Protein AF-A0A4Q6VIU7-F1 (afdb_monomer_lite)

Radius of gyration: 16.77 Å; chains: 1; bounding box: 58×20×29 Å

Foldseek 3Di:
DCPPPVDDPVNVVVVLVVCVVVVQWDWDDDDPDIDIDGDPVVVCVVVVVPPPDPVDDDDD

Secondary structure (DSSP, 8-state):
-TTSS---HHHHHHHHHHHHHTTSEEEEEETTEEEEEE-HHHHHHHHHSS-S--------

pLDDT: mean 71.71, std 12.29, range [47.78, 85.5]

Sequence (60 aa):
MARAHGLSPATVSAHLTALRESGLVTRRRVGRAVAYARTPLGLALLHGGEAPGTGAPPPR

Structure (mmCIF, N/CA/C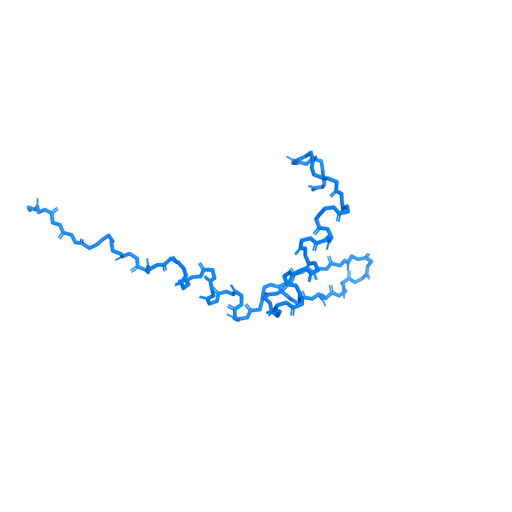/O backbone):
data_AF-A0A4Q6VIU7-F1
#
_entry.id   AF-A0A4Q6VIU7-F1
#
loop_
_atom_site.group_PDB
_atom_site.id
_atom_site.type_symbol
_atom_site.label_atom_id
_atom_site.label_alt_id
_atom_site.label_comp_id
_atom_site.label_asym_id
_atom_site.label_entity_id
_atom_site.label_seq_id
_atom_site.pdbx_PDB_ins_code
_atom_site.Cartn_x
_atom_site.Cartn_y
_atom_site.Cartn_z
_atom_site.occupancy
_atom_site.B_iso_or_equiv
_atom_site.auth_seq_id
_atom_site.auth_comp_id
_atom_site.auth_asym_id
_atom_site.auth_atom_id
_atom_site.pdbx_PDB_model_num
ATOM 1 N N . MET A 1 1 ? 6.169 -5.872 -16.046 1.00 47.78 1 MET A N 1
ATOM 2 C CA . MET A 1 1 ? 5.237 -5.056 -15.237 1.00 47.78 1 MET A CA 1
ATOM 3 C C . MET A 1 1 ? 5.377 -3.543 -15.436 1.00 47.78 1 MET A C 1
ATOM 5 O O . MET A 1 1 ? 4.361 -2.877 -15.377 1.00 47.78 1 MET A O 1
ATOM 9 N N . ALA A 1 2 ? 6.546 -2.983 -15.789 1.00 47.78 2 ALA A N 1
ATOM 10 C CA . ALA A 1 2 ? 6.645 -1.556 -16.165 1.00 47.78 2 ALA A CA 1
ATOM 11 C C . ALA A 1 2 ? 6.027 -1.206 -17.543 1.00 47.78 2 ALA A C 1
ATOM 13 O O . ALA A 1 2 ? 5.703 -0.056 -17.804 1.00 47.78 2 ALA A O 1
ATOM 14 N N . ARG A 1 3 ? 5.821 -2.194 -18.427 1.00 51.25 3 ARG A N 1
ATOM 15 C CA . ARG A 1 3 ? 5.221 -1.975 -19.758 1.00 51.25 3 ARG A CA 1
ATOM 16 C C . ARG A 1 3 ? 3.689 -1.994 -19.794 1.00 51.25 3 ARG A C 1
ATOM 18 O O . ARG A 1 3 ? 3.130 -1.652 -20.823 1.00 51.25 3 ARG A O 1
ATOM 25 N N . ALA A 1 4 ? 3.017 -2.375 -18.708 1.00 53.84 4 ALA A N 1
ATOM 26 C CA . ALA A 1 4 ? 1.562 -2.548 -18.727 1.00 53.84 4 ALA A CA 1
ATOM 27 C C . ALA A 1 4 ? 0.774 -1.229 -18.580 1.00 53.84 4 ALA A C 1
ATOM 29 O O . ALA A 1 4 ? -0.409 -1.211 -18.891 1.00 53.84 4 ALA A O 1
ATOM 30 N N . HIS A 1 5 ? 1.411 -0.130 -18.144 1.00 54.53 5 HIS A N 1
ATOM 31 C CA . HIS A 1 5 ? 0.692 1.110 -17.800 1.00 54.53 5 HIS A CA 1
ATOM 32 C C . HIS A 1 5 ? 1.288 2.415 -18.350 1.00 54.53 5 HIS A C 1
ATOM 34 O O . HIS A 1 5 ? 0.808 3.481 -17.991 1.00 54.53 5 HIS A O 1
ATOM 40 N N . GLY A 1 6 ? 2.329 2.386 -19.192 1.00 54.31 6 GLY A N 1
ATOM 41 C CA . GLY A 1 6 ? 2.917 3.626 -19.737 1.00 54.31 6 GLY A CA 1
ATOM 42 C C . GLY A 1 6 ? 3.521 4.574 -18.685 1.00 54.31 6 GLY A C 1
ATOM 43 O O . GLY A 1 6 ? 3.887 5.700 -19.005 1.00 54.31 6 GLY A O 1
ATOM 44 N N . LEU A 1 7 ? 3.649 4.128 -17.432 1.00 58.47 7 LEU A N 1
ATOM 45 C CA . LEU A 1 7 ? 4.221 4.901 -16.336 1.00 58.47 7 LEU A CA 1
ATOM 46 C C . LEU A 1 7 ? 5.714 4.600 -16.220 1.00 58.47 7 LEU A C 1
ATOM 48 O O . LEU A 1 7 ? 6.127 3.441 -16.122 1.00 58.47 7 LEU A O 1
ATOM 52 N N . SER A 1 8 ? 6.528 5.657 -16.222 1.00 71.62 8 SER A N 1
ATOM 53 C CA . SER A 1 8 ? 7.973 5.538 -16.045 1.00 71.62 8 SER A CA 1
ATOM 54 C C . SER A 1 8 ? 8.292 4.857 -14.703 1.00 71.62 8 SER A C 1
ATOM 56 O O . SER A 1 8 ? 7.661 5.181 -13.690 1.00 71.62 8 SER A O 1
ATOM 58 N N . PRO A 1 9 ? 9.294 3.957 -14.642 1.00 68.19 9 PRO A N 1
ATOM 59 C CA . PRO A 1 9 ? 9.758 3.358 -13.390 1.00 68.19 9 PRO A CA 1
ATOM 60 C C . PRO A 1 9 ? 10.066 4.398 -12.304 1.00 68.19 9 PRO A C 1
ATOM 62 O O . PRO A 1 9 ? 9.834 4.138 -11.127 1.00 68.19 9 PRO A O 1
ATOM 65 N N . ALA A 1 10 ? 10.517 5.593 -12.702 1.00 70.56 10 ALA A N 1
ATOM 66 C CA . ALA A 1 10 ? 10.772 6.708 -11.797 1.00 70.56 10 ALA A CA 1
ATOM 67 C C . ALA A 1 10 ? 9.499 7.192 -11.080 1.00 70.56 10 ALA A C 1
ATOM 69 O O . ALA A 1 10 ? 9.516 7.389 -9.868 1.00 70.56 10 ALA A O 1
ATOM 70 N N . THR A 1 11 ? 8.378 7.318 -1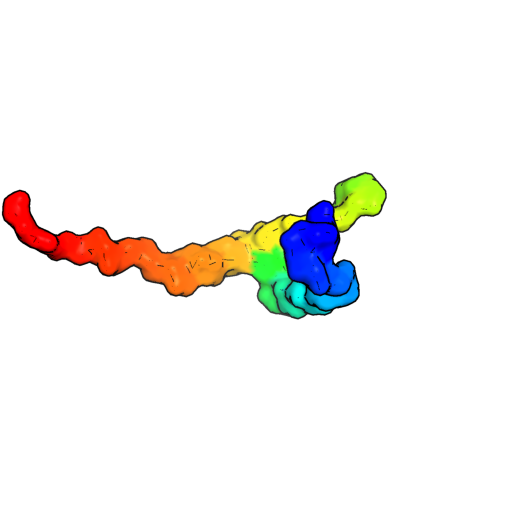1.798 1.00 75.50 11 THR A N 1
ATOM 71 C CA . THR A 1 11 ? 7.081 7.723 -11.229 1.00 75.50 11 THR A CA 1
ATOM 72 C C . THR A 1 11 ? 6.562 6.685 -10.239 1.00 75.50 11 THR A C 1
ATOM 74 O O . THR A 1 11 ? 6.079 7.033 -9.163 1.00 75.50 11 THR A O 1
ATOM 77 N N . VAL A 1 12 ? 6.722 5.398 -10.558 1.00 76.19 12 VAL A N 1
ATOM 78 C CA . VAL A 1 12 ? 6.348 4.299 -9.657 1.00 76.19 12 VAL A CA 1
ATOM 79 C C . VAL A 1 12 ? 7.217 4.309 -8.399 1.00 76.19 12 VAL A C 1
ATOM 81 O O . VAL A 1 12 ? 6.693 4.197 -7.293 1.00 76.19 12 VAL A O 1
ATOM 84 N N . SER A 1 13 ? 8.532 4.501 -8.534 1.00 80.31 13 SER A N 1
ATOM 85 C CA . SER A 1 13 ? 9.429 4.633 -7.383 1.00 80.31 13 SER A CA 1
ATOM 86 C C . SER A 1 13 ? 9.096 5.850 -6.521 1.00 80.31 13 SER A C 1
ATOM 88 O O . SER A 1 13 ? 9.094 5.720 -5.301 1.00 80.31 13 SER A O 1
ATOM 90 N N . ALA A 1 14 ? 8.759 6.997 -7.117 1.00 81.12 14 ALA A N 1
ATOM 91 C CA . ALA A 1 14 ? 8.347 8.188 -6.375 1.00 81.12 14 ALA A CA 1
ATOM 92 C C . ALA A 1 14 ? 7.067 7.936 -5.558 1.00 81.12 14 ALA A C 1
ATOM 94 O O . ALA A 1 14 ? 7.019 8.248 -4.369 1.00 81.12 14 ALA A O 1
ATOM 95 N N . HIS A 1 15 ? 6.063 7.292 -6.159 1.00 80.19 15 HIS A N 1
ATOM 96 C CA . HIS A 1 15 ? 4.808 6.980 -5.476 1.00 80.19 15 HIS A CA 1
ATOM 97 C C . HIS A 1 15 ? 4.992 5.936 -4.361 1.00 80.19 15 HIS A C 1
ATOM 99 O O . HIS A 1 15 ? 4.469 6.087 -3.260 1.00 80.19 15 HIS A O 1
ATOM 105 N N . LEU A 1 16 ? 5.810 4.906 -4.599 1.00 80.44 16 LEU A N 1
ATOM 106 C CA . LEU A 1 16 ? 6.154 3.907 -3.583 1.00 80.44 16 LEU A CA 1
ATOM 107 C C . LEU A 1 16 ? 6.984 4.493 -2.434 1.00 80.44 16 LEU A C 1
ATOM 109 O O . LEU A 1 16 ? 6.856 4.031 -1.302 1.00 80.44 16 LEU A O 1
ATOM 113 N N . THR A 1 17 ? 7.811 5.506 -2.701 1.00 82.50 17 THR A N 1
ATOM 114 C CA . THR A 1 17 ? 8.508 6.260 -1.653 1.00 82.50 17 THR A CA 1
ATOM 115 C C . THR A 1 17 ? 7.511 7.046 -0.809 1.00 82.50 17 THR A C 1
ATOM 117 O O . THR A 1 17 ? 7.539 6.902 0.405 1.00 82.50 17 THR A O 1
ATOM 120 N N . ALA A 1 18 ? 6.566 7.777 -1.408 1.00 84.50 18 ALA A N 1
ATOM 121 C CA . ALA A 1 18 ? 5.538 8.501 -0.650 1.00 84.50 18 ALA A CA 1
ATOM 122 C C . ALA A 1 18 ? 4.693 7.570 0.248 1.00 84.50 18 ALA A C 1
ATOM 124 O O . ALA A 1 18 ? 4.431 7.874 1.414 1.00 84.50 18 ALA A O 1
ATOM 125 N N . LEU A 1 19 ? 4.331 6.385 -0.255 1.00 81.81 19 LEU A N 1
ATOM 126 C CA . LEU A 1 19 ? 3.632 5.359 0.530 1.00 81.81 19 LEU A CA 1
ATOM 127 C C . LEU A 1 19 ? 4.508 4.749 1.641 1.00 81.81 19 LEU A C 1
ATOM 129 O O . LEU A 1 19 ? 3.997 4.302 2.668 1.00 81.81 19 LEU A O 1
ATOM 133 N N . ARG A 1 20 ? 5.829 4.692 1.441 1.00 81.31 20 ARG A N 1
ATOM 134 C CA . ARG A 1 20 ? 6.782 4.219 2.453 1.00 81.31 20 ARG A CA 1
ATOM 135 C C . ARG A 1 20 ? 6.959 5.246 3.565 1.00 81.31 20 ARG A C 1
ATOM 137 O O . ARG A 1 20 ? 6.940 4.864 4.729 1.00 81.31 20 ARG A O 1
ATOM 144 N N . GLU A 1 21 ? 7.134 6.517 3.212 1.00 81.75 21 GLU A N 1
ATOM 145 C CA . GLU A 1 21 ? 7.306 7.609 4.180 1.00 81.75 21 GLU A CA 1
ATOM 146 C C . GLU A 1 21 ? 6.074 7.752 5.085 1.00 81.75 21 GLU A C 1
ATOM 148 O O . GLU A 1 21 ? 6.200 8.058 6.264 1.00 81.75 21 GLU A O 1
ATOM 153 N N . SER A 1 22 ? 4.886 7.434 4.566 1.00 80.38 22 SER A N 1
ATOM 154 C CA . SER A 1 22 ? 3.635 7.385 5.335 1.00 80.38 22 SER A CA 1
ATOM 155 C C . SER A 1 22 ? 3.428 6.084 6.129 1.00 80.38 22 SER A C 1
ATOM 157 O O . SER A 1 22 ? 2.407 5.921 6.793 1.00 80.38 22 SER A O 1
ATOM 159 N N . GLY A 1 23 ? 4.369 5.135 6.078 1.00 81.69 23 GLY A N 1
ATOM 160 C CA . GLY A 1 23 ? 4.280 3.863 6.802 1.00 81.69 23 GLY A CA 1
ATOM 161 C C . GLY A 1 23 ? 3.221 2.893 6.262 1.00 81.69 23 GLY A C 1
ATOM 162 O O . GLY A 1 23 ? 2.930 1.880 6.904 1.00 81.69 23 GLY A O 1
ATOM 163 N N . LEU A 1 24 ? 2.647 3.162 5.085 1.00 83.00 24 LEU A N 1
ATOM 164 C CA . LEU A 1 24 ? 1.584 2.348 4.477 1.00 83.00 24 LEU A CA 1
ATOM 165 C C . LEU A 1 24 ? 2.135 1.122 3.745 1.00 83.00 24 LEU A C 1
ATOM 167 O O . LEU A 1 24 ? 1.459 0.098 3.611 1.00 83.00 24 LEU A O 1
ATOM 171 N N . VAL A 1 25 ? 3.382 1.206 3.283 1.00 82.50 25 VAL A N 1
ATOM 172 C CA . VAL A 1 25 ? 4.105 0.087 2.675 1.00 82.50 25 VAL A CA 1
ATOM 173 C C . VAL A 1 25 ? 5.497 -0.051 3.274 1.00 82.50 25 VAL A C 1
ATOM 175 O O . VAL A 1 25 ? 6.182 0.926 3.564 1.00 82.50 25 VAL A O 1
ATOM 178 N N . THR A 1 26 ? 5.944 -1.291 3.421 1.00 82.00 26 THR A N 1
ATOM 179 C CA . THR A 1 26 ? 7.319 -1.620 3.774 1.00 82.00 26 THR A CA 1
ATOM 180 C C . THR A 1 26 ? 8.064 -2.150 2.558 1.00 82.00 26 THR A C 1
ATOM 182 O O . THR A 1 26 ? 7.510 -2.842 1.699 1.00 82.00 26 THR A O 1
ATOM 185 N N . ARG A 1 27 ? 9.350 -1.817 2.487 1.00 83.44 27 ARG A N 1
ATOM 186 C CA . ARG A 1 27 ? 10.261 -2.265 1.440 1.00 83.44 27 ARG A CA 1
ATOM 187 C C . ARG A 1 27 ? 11.065 -3.441 1.976 1.00 83.44 27 ARG A C 1
ATOM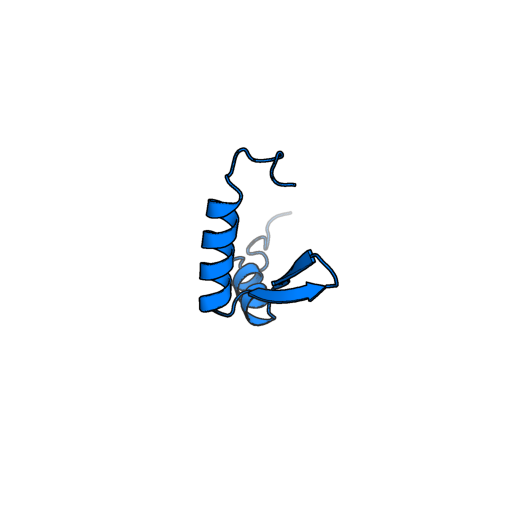 189 O O . ARG A 1 27 ? 11.832 -3.274 2.919 1.00 83.44 27 ARG A O 1
ATOM 196 N N . ARG A 1 28 ? 10.972 -4.603 1.329 1.00 80.88 28 ARG A N 1
ATOM 197 C CA . ARG A 1 28 ? 11.820 -5.761 1.630 1.00 80.88 28 ARG A CA 1
ATOM 198 C C . ARG A 1 28 ? 12.642 -6.153 0.414 1.00 80.88 28 ARG A C 1
ATOM 200 O O . ARG A 1 28 ? 12.122 -6.301 -0.687 1.00 80.88 28 ARG A O 1
ATOM 207 N N . ARG A 1 29 ? 13.949 -6.321 0.597 1.00 82.19 29 ARG A N 1
ATOM 208 C CA . ARG A 1 29 ? 14.826 -6.822 -0.464 1.00 82.19 29 ARG A CA 1
ATOM 209 C C . ARG A 1 29 ? 14.756 -8.346 -0.472 1.00 82.19 29 ARG A C 1
ATOM 211 O O . ARG A 1 29 ? 15.048 -8.974 0.539 1.00 82.19 29 ARG A O 1
ATOM 218 N N . VAL A 1 30 ? 14.356 -8.926 -1.599 1.00 81.56 30 VAL A N 1
ATOM 219 C CA . VAL A 1 30 ? 14.275 -10.376 -1.802 1.00 81.56 30 VAL A CA 1
ATOM 220 C C . VAL A 1 30 ? 15.228 -10.725 -2.942 1.00 81.56 30 VAL A C 1
ATOM 222 O O . VAL A 1 30 ? 14.930 -10.524 -4.119 1.00 81.56 30 VAL A O 1
ATOM 225 N N . GLY A 1 31 ? 16.434 -11.171 -2.583 1.00 85.50 31 GLY A N 1
ATOM 226 C CA . GLY A 1 31 ? 17.503 -11.443 -3.545 1.00 85.50 31 GLY A CA 1
ATOM 227 C C . GLY A 1 31 ? 17.914 -10.191 -4.327 1.00 85.50 31 GLY A C 1
ATOM 228 O O . GLY A 1 31 ? 18.383 -9.210 -3.748 1.00 85.50 31 GLY A O 1
ATOM 229 N N . ARG A 1 32 ? 17.746 -10.225 -5.655 1.00 84.56 32 ARG A N 1
ATOM 230 C CA . ARG A 1 32 ? 18.048 -9.103 -6.567 1.00 84.56 32 ARG A CA 1
ATOM 231 C C . ARG A 1 32 ? 16.855 -8.166 -6.799 1.00 84.56 32 ARG A C 1
ATOM 233 O O . ARG A 1 32 ? 17.020 -7.143 -7.455 1.00 84.56 32 ARG A O 1
ATOM 240 N N . ALA A 1 33 ? 15.681 -8.494 -6.261 1.00 76.44 33 ALA A N 1
ATOM 241 C CA . ALA A 1 33 ? 14.460 -7.716 -6.424 1.00 76.44 33 ALA A CA 1
ATOM 242 C C . ALA A 1 33 ? 14.077 -6.980 -5.132 1.00 76.44 33 ALA A C 1
ATOM 244 O O . ALA A 1 33 ? 14.392 -7.398 -4.015 1.00 76.44 33 ALA A O 1
ATOM 245 N N . VAL A 1 34 ? 13.370 -5.864 -5.293 1.00 78.44 34 VAL A N 1
ATOM 246 C CA . VAL A 1 34 ? 12.734 -5.140 -4.192 1.00 78.44 34 VAL A CA 1
ATOM 247 C C . VAL A 1 34 ? 11.254 -5.497 -4.203 1.00 78.44 34 VAL A C 1
ATOM 249 O O . VAL A 1 34 ? 10.557 -5.208 -5.171 1.00 78.44 34 VAL A O 1
ATOM 252 N N . ALA A 1 35 ? 10.785 -6.121 -3.129 1.00 81.00 35 ALA A N 1
ATOM 253 C CA . ALA A 1 35 ? 9.377 -6.370 -2.885 1.00 81.00 35 ALA A CA 1
ATOM 254 C C . ALA A 1 35 ? 8.811 -5.262 -1.989 1.00 81.00 35 ALA A C 1
ATOM 256 O O . ALA A 1 35 ? 9.434 -4.864 -1.003 1.00 81.00 35 ALA A O 1
ATOM 257 N N . TYR A 1 36 ? 7.618 -4.783 -2.323 1.00 78.50 36 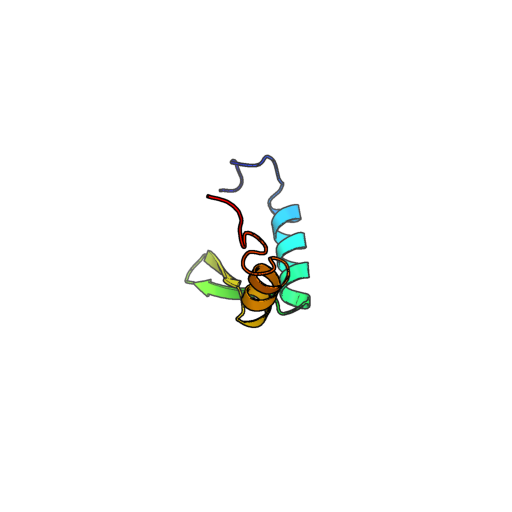TYR A N 1
ATOM 258 C CA . TYR A 1 36 ? 6.853 -3.875 -1.478 1.00 78.50 36 TYR A CA 1
ATOM 259 C C . TYR A 1 36 ? 5.692 -4.656 -0.876 1.00 78.50 36 TYR A C 1
ATOM 261 O O . TYR A 1 36 ? 4.915 -5.272 -1.604 1.00 78.50 36 TYR A O 1
ATOM 269 N N . ALA A 1 37 ? 5.595 -4.654 0.448 1.00 81.12 37 ALA A N 1
ATOM 270 C CA . ALA A 1 37 ? 4.488 -5.262 1.171 1.00 81.12 37 ALA A CA 1
ATOM 271 C C . ALA A 1 37 ? 3.666 -4.161 1.841 1.00 81.12 37 ALA A C 1
ATOM 273 O O . ALA A 1 37 ? 4.222 -3.202 2.371 1.00 81.12 37 ALA A O 1
ATOM 274 N N . ARG A 1 38 ? 2.341 -4.291 1.815 1.00 81.81 38 ARG A N 1
ATOM 275 C CA . ARG A 1 38 ? 1.433 -3.376 2.517 1.00 81.81 38 ARG A CA 1
ATOM 276 C C . ARG A 1 38 ? 1.519 -3.647 4.018 1.00 81.81 38 ARG A C 1
ATOM 278 O O . ARG A 1 38 ? 1.562 -4.808 4.422 1.00 81.81 38 ARG A O 1
ATOM 285 N N . THR A 1 39 ? 1.600 -2.597 4.830 1.00 83.06 39 THR A N 1
ATOM 286 C CA . THR A 1 39 ? 1.595 -2.733 6.294 1.00 83.06 39 THR A CA 1
ATOM 287 C C . THR A 1 39 ? 0.172 -2.991 6.797 1.00 83.06 39 THR A C 1
ATOM 289 O O . THR A 1 39 ? -0.783 -2.698 6.076 1.00 83.06 39 THR A O 1
ATOM 292 N N . PRO A 1 40 ? -0.013 -3.504 8.027 1.00 77.00 40 PRO A N 1
ATOM 293 C CA . PRO A 1 40 ? -1.345 -3.643 8.620 1.00 77.00 40 PRO A CA 1
ATOM 294 C C . PRO A 1 40 ? -2.132 -2.324 8.646 1.00 77.00 40 PRO A C 1
ATOM 296 O O . PRO A 1 40 ? -3.327 -2.327 8.383 1.00 77.00 40 PRO A O 1
ATOM 299 N N . LEU A 1 41 ? -1.453 -1.192 8.868 1.00 78.31 41 LEU A N 1
ATOM 300 C CA . LEU A 1 41 ? -2.046 0.147 8.802 1.00 78.31 41 LEU A CA 1
ATOM 301 C C . LEU A 1 41 ? -2.459 0.503 7.365 1.00 78.31 41 LEU A C 1
ATOM 303 O O . LEU A 1 41 ? -3.586 0.932 7.139 1.00 78.31 41 LEU A O 1
ATOM 307 N N . GLY A 1 42 ? -1.597 0.259 6.373 1.00 80.25 42 GLY A N 1
ATOM 308 C CA . GLY A 1 42 ? -1.947 0.454 4.963 1.00 80.25 42 GLY A CA 1
ATOM 309 C C . GLY A 1 42 ? -3.127 -0.414 4.517 1.00 80.25 42 GLY A C 1
ATOM 310 O O . GLY A 1 42 ? -3.981 0.046 3.766 1.00 80.25 42 GLY A O 1
ATOM 311 N N . LEU A 1 43 ? -3.219 -1.648 5.020 1.00 79.75 43 LEU A N 1
ATOM 312 C CA . LEU A 1 43 ? -4.388 -2.504 4.820 1.00 79.75 43 LEU A CA 1
ATOM 313 C C . LEU A 1 43 ? -5.624 -1.924 5.517 1.00 79.75 43 LEU A C 1
ATOM 315 O O . LEU A 1 43 ? -6.671 -1.858 4.885 1.00 79.75 43 LEU A O 1
ATOM 319 N N . ALA A 1 44 ? -5.512 -1.454 6.758 1.00 79.69 44 ALA A N 1
ATOM 320 C CA . ALA A 1 44 ? -6.620 -0.840 7.486 1.00 79.69 44 ALA A CA 1
ATOM 321 C C . ALA A 1 44 ? -7.144 0.439 6.816 1.00 79.69 44 ALA A C 1
ATOM 323 O O . ALA A 1 44 ? -8.339 0.676 6.858 1.00 79.69 44 ALA A O 1
ATOM 324 N N . LEU A 1 45 ? -6.303 1.237 6.151 1.00 78.44 45 LEU A N 1
ATOM 325 C CA . LEU A 1 45 ? -6.759 2.405 5.383 1.00 78.44 45 LEU A CA 1
ATOM 326 C C . LEU A 1 45 ? -7.407 2.021 4.052 1.00 78.44 45 LEU A C 1
ATOM 328 O O . LEU A 1 45 ? -8.414 2.612 3.675 1.00 78.44 45 LEU A O 1
ATOM 332 N N . LEU A 1 46 ? -6.871 1.009 3.363 1.00 81.12 46 LEU A N 1
ATOM 333 C CA . LEU A 1 46 ? -7.493 0.472 2.149 1.00 81.12 46 LEU A CA 1
ATOM 334 C C . LEU A 1 46 ? -8.890 -0.099 2.435 1.00 81.12 46 LEU A C 1
ATOM 336 O O . LEU A 1 46 ? -9.791 0.103 1.635 1.00 81.12 46 LEU A O 1
ATOM 340 N N . HIS A 1 47 ? -9.069 -0.769 3.579 1.00 75.06 47 HIS A N 1
ATOM 341 C CA . HIS A 1 47 ? -10.356 -1.342 4.000 1.00 75.06 47 HIS A CA 1
ATOM 342 C C . HIS A 1 47 ? -11.190 -0.400 4.880 1.00 75.06 47 HIS A C 1
ATOM 344 O O . HIS A 1 47 ? -12.336 -0.703 5.165 1.00 75.06 47 HIS A O 1
ATOM 350 N N . GLY A 1 48 ? -10.619 0.704 5.362 1.00 64.75 48 GLY A N 1
ATOM 351 C CA . GLY A 1 48 ? -11.275 1.683 6.237 1.00 64.75 48 GLY A CA 1
ATOM 352 C C . GLY A 1 48 ? -11.793 2.910 5.489 1.00 64.75 48 GLY A C 1
ATOM 353 O O . GLY A 1 48 ? -12.593 3.662 6.037 1.00 64.75 48 GLY A O 1
ATOM 354 N N . GLY A 1 49 ? -11.357 3.106 4.239 1.00 57.50 49 GLY A N 1
ATOM 355 C CA . GLY A 1 49 ? -11.991 4.011 3.274 1.00 57.50 49 GLY A CA 1
ATOM 356 C C . GLY A 1 49 ? -13.143 3.361 2.501 1.00 57.50 49 GLY A C 1
ATOM 357 O O . GLY A 1 49 ? -13.974 4.065 1.935 1.00 57.50 49 GLY A O 1
ATOM 358 N N . GLU A 1 50 ? -13.225 2.030 2.513 1.00 55.22 50 GLU A N 1
ATOM 359 C CA . GLU A 1 50 ? -14.413 1.293 2.104 1.00 55.22 50 GLU A CA 1
ATOM 360 C C . GLU A 1 50 ? -15.202 1.002 3.375 1.00 55.22 50 GLU A C 1
ATOM 362 O O . GLU A 1 50 ? -14.867 0.090 4.124 1.00 55.22 50 GLU A O 1
ATOM 367 N N . ALA A 1 51 ? -16.228 1.804 3.671 1.00 48.28 51 ALA A N 1
ATOM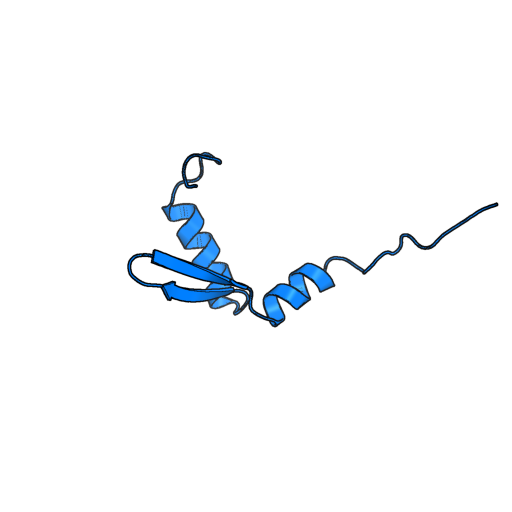 368 C CA . ALA A 1 51 ? -17.233 1.368 4.632 1.00 48.28 51 ALA A CA 1
ATOM 369 C C . ALA A 1 51 ? -17.641 -0.064 4.228 1.00 48.28 51 ALA A C 1
ATOM 371 O O . ALA A 1 51 ? -18.093 -0.231 3.091 1.00 48.28 51 ALA A O 1
ATOM 372 N N . PRO A 1 52 ? -17.440 -1.096 5.075 1.00 51.78 52 PRO A N 1
ATOM 373 C CA . PRO A 1 52 ? -17.861 -2.448 4.747 1.00 51.78 52 PRO A CA 1
ATOM 374 C C . PRO A 1 52 ? -19.374 -2.409 4.543 1.00 51.78 52 PRO A C 1
ATOM 376 O O . PRO A 1 52 ? -20.128 -2.287 5.499 1.00 51.78 52 PRO A O 1
ATOM 379 N N . GLY A 1 53 ? -19.791 -2.410 3.278 1.00 55.00 53 GLY A N 1
ATOM 380 C CA . GLY A 1 53 ? -21.172 -2.452 2.829 1.00 55.00 53 GLY A CA 1
ATOM 381 C C . GLY A 1 53 ? -22.183 -1.640 3.648 1.00 55.00 53 GLY A C 1
ATOM 382 O O . GLY A 1 53 ? -22.991 -2.231 4.356 1.00 55.00 53 GLY A O 1
ATOM 383 N N . THR A 1 54 ? -22.358 -0.353 3.331 1.00 55.78 54 THR A N 1
ATOM 384 C CA . THR A 1 54 ? -23.736 0.187 3.239 1.00 55.78 54 THR A CA 1
ATOM 385 C C . THR A 1 54 ? -24.364 -0.263 1.912 1.00 55.78 54 THR A C 1
ATOM 387 O O . THR A 1 54 ? -24.884 0.520 1.127 1.00 55.78 54 THR A O 1
ATOM 390 N N . GLY A 1 55 ? -24.278 -1.566 1.653 1.00 54.31 55 GLY A N 1
ATOM 391 C CA . GLY A 1 55 ? -25.199 -2.318 0.815 1.00 54.31 55 GLY A CA 1
ATOM 392 C C . GLY A 1 55 ? -26.086 -3.154 1.736 1.00 54.31 55 GLY A C 1
ATOM 393 O O . GLY A 1 55 ? -26.157 -4.366 1.585 1.00 54.31 55 GLY A O 1
ATOM 394 N N . ALA A 1 56 ? -26.676 -2.527 2.756 1.00 57.69 56 ALA A N 1
ATOM 395 C CA . ALA A 1 56 ? -27.727 -3.118 3.580 1.00 57.69 56 ALA A CA 1
ATOM 396 C C . ALA A 1 56 ? -29.102 -2.565 3.121 1.00 57.69 56 ALA A C 1
ATOM 398 O O . ALA A 1 56 ? -29.159 -1.448 2.606 1.00 57.69 56 ALA A O 1
ATOM 399 N N . PRO A 1 57 ? -30.188 -3.352 3.257 1.00 70.12 57 PRO A N 1
ATOM 40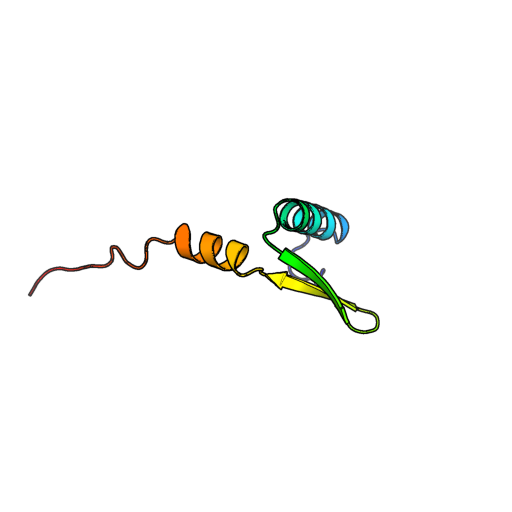0 C CA . PRO A 1 57 ? -31.138 -3.731 2.186 1.00 70.12 57 PRO A CA 1
ATOM 401 C C . PRO A 1 57 ? -32.477 -2.953 2.223 1.00 70.12 57 PRO A C 1
ATOM 403 O O . PRO A 1 57 ? -32.763 -2.350 3.259 1.00 70.12 57 PRO A O 1
ATOM 406 N N . PRO A 1 58 ? -33.300 -2.892 1.138 1.00 50.81 58 PRO A N 1
ATOM 407 C CA . PRO A 1 58 ? -34.614 -3.614 1.054 1.00 50.81 58 PRO A CA 1
ATOM 408 C C . PRO A 1 58 ? -35.180 -3.749 -0.411 1.00 50.81 58 PRO A C 1
ATOM 410 O O . PRO A 1 58 ? -34.471 -3.375 -1.342 1.00 50.81 58 PRO A O 1
ATOM 413 N N . PRO A 1 59 ? -36.458 -4.119 -0.714 1.00 61.59 59 PRO A N 1
ATOM 414 C CA . PRO A 1 59 ? -37.435 -5.037 -0.093 1.00 61.59 59 PRO A CA 1
ATOM 415 C C . PRO A 1 59 ? -38.002 -6.125 -1.064 1.00 61.59 59 PRO A C 1
ATOM 417 O O . PRO A 1 59 ? -38.243 -5.834 -2.236 1.00 61.59 59 PRO A O 1
ATOM 420 N N . ARG A 1 60 ? -38.341 -7.320 -0.547 1.00 57.88 60 ARG A N 1
ATOM 421 C CA . ARG A 1 60 ? -39.621 -8.076 -0.688 1.00 57.88 60 ARG A CA 1
ATOM 422 C C . ARG A 1 60 ? -39.442 -9.556 -0.362 1.00 57.88 60 ARG A C 1
ATOM 424 O O . ARG A 1 60 ? -38.547 -10.186 -0.959 1.00 57.88 60 ARG A O 1
#